Protein AF-A0A0Q5J510-F1 (afdb_monomer_lite)

Sequence (141 aa):
MAKKKTGLALAVAWPLAKKVATQVSVIVANNPELQKRLENLGKRFADVQRARTPEAKIARAMESVREQASIVLASESGTAESVASLQAAGWKQRADQVDRALQILQHQPRKMQKSQLPRIAAMADSLVAEVLTSLIDEVEG

Radius of gyration: 16.16 Å; chains: 1; bounding box: 35×49×44 Å

Secondary structure (DSSP, 8-state):
-------------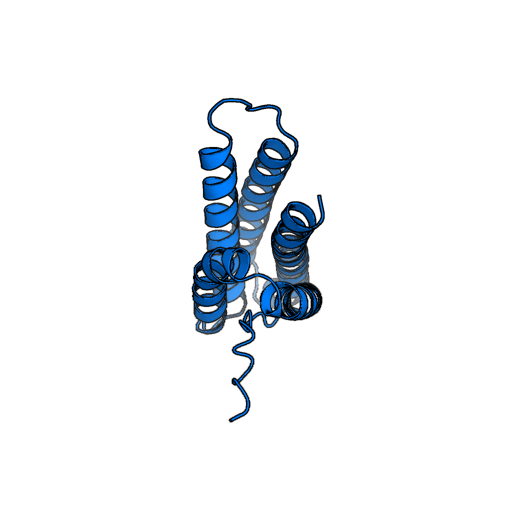SHHHHHHHHHHHHHHTT-HHHHHHHHHHHHHHHHHHT-SSHHHHHHHHHHHHHHHHHHHHHHTTT-TTSHHHHHHHHHHHHHHHHHHHHHHHHTS-HHHHHHHHHHHHHHHHHHHHHHHHHHHHHHH-

pLDDT: mean 82.89, std 14.81, range [34.97, 97.5]

Structure (mmCIF, N/CA/C/O backbone):
data_AF-A0A0Q5J510-F1
#
_entry.id   AF-A0A0Q5J510-F1
#
loop_
_atom_site.group_PDB
_atom_site.id
_atom_site.type_symbol
_atom_site.label_atom_id
_atom_site.label_alt_id
_atom_site.label_comp_id
_atom_site.label_asym_id
_atom_site.label_entity_id
_atom_site.label_seq_id
_atom_site.pdbx_PDB_ins_code
_atom_site.Cartn_x
_atom_site.Cartn_y
_atom_site.Cartn_z
_atom_site.occupancy
_atom_site.B_iso_or_equiv
_atom_site.auth_seq_id
_atom_site.auth_comp_id
_atom_site.auth_asym_id
_atom_site.auth_atom_id
_atom_site.pdbx_PDB_model_num
ATOM 1 N N . MET A 1 1 ? 8.577 -33.786 -19.089 1.00 34.97 1 MET A N 1
ATOM 2 C CA . MET A 1 1 ? 8.638 -33.179 -17.740 1.00 34.97 1 MET A CA 1
ATOM 3 C C . MET A 1 1 ? 8.036 -31.782 -17.813 1.00 34.97 1 MET A C 1
ATOM 5 O O . MET A 1 1 ? 8.615 -30.917 -18.456 1.00 34.97 1 MET A O 1
ATOM 9 N N . ALA A 1 2 ? 6.840 -31.575 -17.260 1.00 35.31 2 ALA A N 1
ATOM 10 C CA . ALA A 1 2 ? 6.182 -30.270 -17.284 1.00 35.31 2 ALA A CA 1
ATOM 11 C C . ALA A 1 2 ? 6.915 -29.310 -16.333 1.00 35.31 2 ALA A C 1
ATOM 13 O O . ALA A 1 2 ? 6.973 -29.557 -15.128 1.00 35.31 2 ALA A O 1
ATOM 14 N N . LYS A 1 3 ? 7.502 -28.232 -16.871 1.00 37.88 3 LYS A N 1
ATOM 15 C CA . LYS A 1 3 ? 8.048 -27.132 -16.065 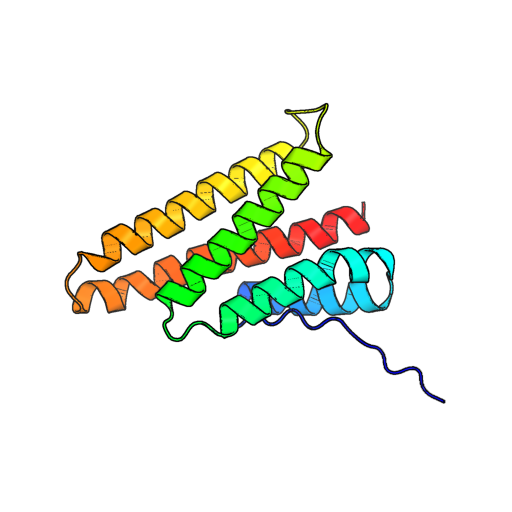1.00 37.88 3 LYS A CA 1
ATOM 16 C C . LYS A 1 3 ? 6.901 -26.577 -15.218 1.00 37.88 3 LYS A C 1
ATOM 18 O O . LYS A 1 3 ? 5.932 -26.056 -15.768 1.00 37.88 3 LYS A O 1
ATOM 23 N N . LYS A 1 4 ? 6.984 -26.722 -13.891 1.00 38.22 4 LYS A N 1
ATOM 24 C CA . LYS A 1 4 ? 6.084 -26.027 -12.964 1.00 38.22 4 LYS A CA 1
ATOM 25 C C . LYS A 1 4 ? 6.175 -24.541 -13.299 1.00 38.22 4 LYS A C 1
ATOM 27 O O . LYS A 1 4 ? 7.241 -23.954 -13.155 1.00 38.22 4 LYS A O 1
ATOM 32 N N . LYS A 1 5 ? 5.077 -23.959 -13.783 1.00 41.12 5 LYS A N 1
ATOM 33 C CA . LYS A 1 5 ? 4.920 -22.509 -13.875 1.00 41.12 5 LYS A CA 1
ATOM 34 C C . LYS A 1 5 ? 4.955 -21.984 -12.444 1.00 41.12 5 LYS A C 1
ATOM 36 O O . LYS A 1 5 ? 3.942 -22.011 -11.749 1.00 41.12 5 LYS A O 1
ATOM 41 N N . THR A 1 6 ? 6.131 -21.594 -11.970 1.00 43.41 6 THR A N 1
ATOM 42 C CA . THR A 1 6 ? 6.315 -20.872 -10.710 1.00 43.41 6 THR A CA 1
ATOM 43 C C . THR A 1 6 ? 5.792 -19.456 -10.928 1.00 43.41 6 THR A C 1
ATOM 45 O O . THR A 1 6 ? 6.550 -18.509 -11.097 1.00 43.41 6 THR A O 1
ATOM 48 N N . GLY A 1 7 ? 4.468 -19.325 -11.021 1.00 50.69 7 GLY A N 1
ATOM 49 C CA . GLY A 1 7 ? 3.812 -18.028 -10.998 1.00 50.69 7 GLY A CA 1
ATOM 50 C C . GLY A 1 7 ? 4.093 -17.400 -9.643 1.00 50.69 7 GLY A C 1
ATOM 51 O O . GLY A 1 7 ? 3.788 -17.993 -8.607 1.00 50.69 7 GLY A O 1
ATOM 52 N N . LEU A 1 8 ? 4.729 -16.234 -9.645 1.00 57.12 8 LEU A N 1
ATOM 53 C CA . LEU A 1 8 ? 4.945 -15.473 -8.429 1.00 57.12 8 LEU A CA 1
ATOM 54 C C . LEU A 1 8 ? 3.575 -15.041 -7.890 1.00 57.12 8 LEU A C 1
ATOM 56 O O . LEU A 1 8 ? 2.906 -14.209 -8.499 1.00 57.12 8 LEU A O 1
ATOM 60 N N . ALA A 1 9 ? 3.131 -15.630 -6.780 1.00 62.00 9 ALA A N 1
ATOM 61 C CA . ALA A 1 9 ? 1.877 -15.254 -6.140 1.00 62.00 9 ALA A CA 1
ATOM 62 C C . ALA A 1 9 ? 2.123 -14.072 -5.194 1.00 62.00 9 ALA A C 1
ATOM 64 O O . ALA A 1 9 ? 2.725 -14.231 -4.131 1.00 62.00 9 ALA A O 1
ATOM 65 N N . LEU A 1 10 ? 1.649 -12.882 -5.568 1.00 66.81 10 LEU A N 1
ATOM 66 C CA . LEU A 1 10 ? 1.630 -11.727 -4.673 1.00 66.81 10 LEU A CA 1
ATOM 67 C C . LEU A 1 10 ? 0.523 -11.935 -3.630 1.00 66.81 10 LEU A C 1
ATOM 69 O O . LEU A 1 10 ? -0.670 -11.879 -3.934 1.00 66.81 10 LEU A O 1
ATOM 73 N N . ALA A 1 11 ? 0.915 -12.220 -2.389 1.00 71.19 11 ALA A N 1
ATOM 74 C CA . ALA A 1 11 ? -0.017 -12.505 -1.304 1.00 71.19 11 ALA A CA 1
ATOM 75 C C . ALA A 1 11 ? -0.661 -11.215 -0.765 1.00 71.19 11 ALA A C 1
ATOM 77 O O . ALA A 1 11 ? -0.229 -10.661 0.246 1.00 71.19 11 ALA A O 1
ATOM 78 N N . VAL A 1 12 ? -1.724 -10.746 -1.421 1.00 73.56 12 VAL A N 1
ATOM 79 C CA . VAL A 1 12 ? -2.507 -9.588 -0.968 1.00 73.56 12 VAL A CA 1
ATOM 80 C C . VAL A 1 12 ? -3.936 -10.006 -0.626 1.00 73.56 12 VAL A C 1
ATOM 82 O O . VAL A 1 12 ? -4.619 -10.656 -1.414 1.00 73.56 12 VAL A O 1
ATOM 85 N N . ALA A 1 13 ? -4.386 -9.658 0.581 1.00 73.50 13 ALA A N 1
ATOM 86 C CA . ALA A 1 13 ? -5.709 -10.033 1.084 1.00 73.50 13 ALA A CA 1
ATOM 87 C C . ALA A 1 13 ? -6.816 -9.016 0.759 1.00 73.50 13 ALA A C 1
ATOM 89 O O . ALA A 1 13 ? -7.988 -9.321 0.981 1.00 73.50 13 ALA A O 1
ATOM 90 N N . TRP A 1 14 ? -6.474 -7.829 0.250 1.00 85.12 14 TRP A N 1
ATOM 91 C CA . TRP A 1 14 ? -7.467 -6.810 -0.083 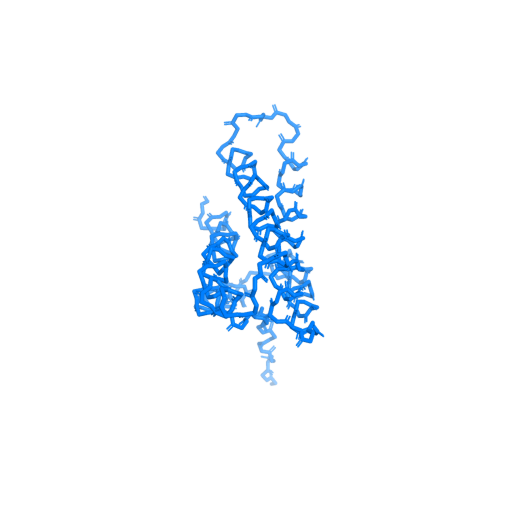1.00 85.12 14 TRP A CA 1
ATOM 92 C C . TRP A 1 14 ? -8.065 -6.995 -1.488 1.00 85.12 14 TRP A C 1
ATOM 94 O O . TRP A 1 14 ? -7.347 -7.426 -2.392 1.00 85.12 14 TRP A O 1
ATOM 104 N N . PRO A 1 15 ? -9.370 -6.716 -1.687 1.00 87.12 15 PRO A N 1
ATOM 105 C CA . PRO A 1 15 ? -10.078 -7.071 -2.915 1.00 87.12 15 PRO A CA 1
ATOM 106 C C . PRO A 1 15 ? -9.506 -6.475 -4.204 1.00 87.12 15 PRO A C 1
ATOM 108 O O . PRO A 1 15 ? -9.369 -7.218 -5.180 1.00 87.12 15 PRO A O 1
ATOM 111 N N . LEU A 1 16 ? -9.203 -5.174 -4.246 1.00 87.25 16 LEU A N 1
ATOM 112 C CA . LEU A 1 16 ? -8.705 -4.527 -5.466 1.00 87.25 16 LEU A CA 1
ATOM 113 C C . LEU A 1 16 ? -7.281 -4.983 -5.759 1.00 87.25 16 LEU A C 1
ATOM 115 O O . LEU A 1 16 ? -7.007 -5.494 -6.845 1.00 87.25 16 LEU A O 1
ATOM 119 N N . ALA A 1 17 ? -6.407 -4.912 -4.762 1.00 84.94 17 ALA A N 1
ATOM 120 C CA . ALA A 1 17 ? -5.026 -5.336 -4.891 1.00 84.94 17 ALA A CA 1
ATOM 121 C C . ALA A 1 17 ? -4.899 -6.821 -5.261 1.00 84.94 17 ALA A C 1
ATOM 123 O O . ALA A 1 17 ? -4.029 -7.180 -6.046 1.00 84.94 17 ALA A O 1
ATOM 124 N N . LYS A 1 18 ? -5.790 -7.694 -4.770 1.00 86.62 18 LYS A N 1
ATOM 125 C CA . LYS A 1 18 ? -5.817 -9.116 -5.148 1.00 86.62 18 LYS A CA 1
ATOM 126 C C . LYS A 1 18 ? -6.166 -9.322 -6.625 1.00 86.62 18 LYS A C 1
ATOM 128 O O . LYS A 1 18 ? -5.597 -10.210 -7.265 1.00 86.62 18 LYS A O 1
ATOM 133 N N . LYS A 1 19 ? -7.101 -8.535 -7.171 1.00 85.88 19 LYS A N 1
ATOM 134 C CA . LYS A 1 19 ? -7.450 -8.600 -8.600 1.00 85.88 19 LYS A CA 1
ATOM 135 C C . LYS A 1 19 ? -6.243 -8.234 -9.458 1.00 85.88 19 LYS A C 1
ATOM 137 O O . LYS A 1 19 ? -5.870 -9.024 -10.322 1.00 85.88 19 LYS A O 1
ATOM 142 N N . VAL A 1 20 ? -5.596 -7.111 -9.145 1.00 84.00 20 VAL A N 1
ATOM 143 C CA . VAL A 1 20 ? -4.401 -6.651 -9.866 1.00 84.00 20 VAL A CA 1
ATOM 144 C C . VAL A 1 20 ? -3.254 -7.646 -9.701 1.00 84.00 20 VAL A C 1
ATOM 146 O O . VAL A 1 20 ? -2.691 -8.093 -10.689 1.00 84.00 20 VAL A O 1
ATOM 149 N N . ALA A 1 21 ? -2.977 -8.112 -8.481 1.00 82.75 21 ALA A N 1
ATOM 150 C CA . ALA A 1 21 ? -1.970 -9.140 -8.210 1.00 82.75 21 ALA A CA 1
ATOM 151 C C . ALA A 1 21 ? -2.148 -10.398 -9.075 1.00 82.75 21 ALA A C 1
ATOM 153 O O . ALA A 1 21 ? -1.169 -10.960 -9.554 1.00 82.75 21 ALA A O 1
ATOM 154 N N . THR A 1 22 ? -3.392 -10.829 -9.303 1.00 83.75 22 THR A N 1
ATOM 155 C CA . THR A 1 22 ? -3.681 -11.988 -10.160 1.00 83.75 22 THR A CA 1
ATOM 156 C C . THR A 1 22 ? -3.346 -11.698 -11.625 1.00 83.75 22 THR A C 1
ATOM 158 O O . THR A 1 22 ? -2.784 -12.561 -12.296 1.00 83.75 22 THR A O 1
ATOM 161 N N . GLN A 1 23 ? -3.646 -10.490 -12.113 1.00 80.81 23 GLN A N 1
ATOM 162 C CA . GLN A 1 23 ? -3.274 -10.048 -13.462 1.00 80.81 23 GLN A CA 1
ATOM 163 C C . GLN A 1 23 ? -1.749 -9.971 -13.612 1.00 80.81 23 GLN A C 1
ATOM 165 O O . GLN A 1 23 ? -1.200 -10.578 -14.532 1.00 80.81 23 GLN A O 1
ATOM 170 N N . VAL A 1 24 ? -1.061 -9.346 -12.648 1.00 77.62 24 VAL A N 1
ATOM 171 C CA . VAL A 1 24 ? 0.408 -9.293 -12.578 1.00 77.62 24 VAL A CA 1
ATOM 172 C C . VAL A 1 24 ? 0.997 -10.703 -12.660 1.00 77.62 24 VAL A C 1
ATOM 174 O O . VAL A 1 24 ? 1.850 -10.966 -13.501 1.00 77.62 24 VAL A O 1
ATOM 177 N N . SER A 1 25 ? 0.521 -11.651 -11.844 1.00 75.12 25 SER A N 1
ATOM 178 C CA . SER A 1 25 ? 1.038 -13.028 -11.836 1.00 75.12 25 SER A CA 1
ATOM 179 C C . SER A 1 25 ? 0.935 -13.735 -13.195 1.00 75.12 25 SER A C 1
ATOM 181 O O . SER A 1 25 ? 1.795 -14.561 -13.510 1.00 75.12 25 SER A O 1
ATOM 183 N N . VAL A 1 26 ? -0.090 -13.435 -14.004 1.00 77.69 26 VAL A N 1
ATOM 184 C CA . VAL A 1 26 ? -0.245 -13.997 -15.358 1.00 77.69 26 VAL A CA 1
ATOM 185 C C . VAL A 1 26 ? 0.803 -13.426 -16.312 1.00 77.69 26 VAL A C 1
ATOM 187 O O . VAL A 1 26 ? 1.411 -14.186 -17.066 1.00 77.69 26 VAL A O 1
ATOM 190 N N . ILE A 1 27 ? 1.050 -12.119 -16.248 1.00 72.75 27 ILE A N 1
ATOM 191 C CA . ILE A 1 27 ? 2.019 -11.418 -17.104 1.00 72.75 27 ILE A CA 1
ATOM 192 C C . ILE A 1 27 ? 3.449 -11.855 -16.756 1.00 72.75 27 ILE A C 1
ATOM 194 O O . ILE A 1 27 ? 4.234 -12.227 -17.629 1.00 72.75 27 ILE A O 1
ATOM 198 N N . VAL A 1 28 ? 3.756 -11.936 -15.460 1.00 73.00 28 VAL A N 1
ATOM 199 C CA . VAL A 1 28 ? 5.064 -12.356 -14.929 1.00 73.00 28 VAL A CA 1
ATOM 200 C C . VAL A 1 28 ? 5.446 -13.770 -15.338 1.00 73.00 28 VAL A C 1
ATOM 202 O O . VAL A 1 28 ? 6.624 -14.049 -15.545 1.00 73.00 28 VAL A O 1
ATOM 205 N N . ALA A 1 29 ? 4.474 -14.672 -15.498 1.00 72.38 29 ALA A N 1
ATOM 206 C CA . ALA A 1 29 ? 4.747 -16.038 -15.940 1.00 72.38 29 ALA A CA 1
ATOM 207 C C . ALA A 1 29 ? 5.432 -16.098 -17.320 1.00 72.38 29 ALA A C 1
ATOM 209 O O . ALA A 1 29 ? 6.043 -17.118 -17.645 1.00 72.38 29 ALA A O 1
ATOM 210 N N . ASN A 1 30 ? 5.348 -15.018 -18.101 1.00 74.19 30 ASN A N 1
ATOM 211 C CA . ASN A 1 30 ? 5.935 -14.903 -19.431 1.00 74.19 30 ASN A CA 1
ATOM 212 C C . ASN A 1 30 ? 7.133 -13.935 -19.484 1.00 74.19 30 ASN A C 1
ATOM 214 O O . ASN A 1 30 ? 7.730 -13.798 -20.549 1.00 74.19 30 ASN A O 1
ATOM 218 N N . ASN A 1 31 ? 7.514 -13.293 -18.370 1.00 73.69 31 ASN A N 1
ATOM 219 C CA . ASN A 1 31 ? 8.605 -12.317 -18.332 1.00 73.69 31 ASN A CA 1
ATOM 220 C C . ASN A 1 31 ? 9.532 -12.532 -17.106 1.00 73.69 31 ASN A C 1
ATOM 222 O O . ASN A 1 31 ? 9.192 -12.153 -15.980 1.00 73.69 31 ASN A O 1
ATOM 226 N N . PRO A 1 32 ? 10.726 -13.127 -17.302 1.00 74.06 32 PRO A N 1
ATOM 227 C CA . PRO A 1 32 ? 11.643 -13.464 -16.212 1.00 74.06 32 PRO A CA 1
ATOM 228 C C . PRO A 1 32 ? 12.316 -12.243 -15.565 1.00 74.06 32 PRO A C 1
ATOM 230 O O . PRO A 1 32 ? 12.769 -12.331 -14.422 1.00 74.06 32 PRO A O 1
ATOM 233 N N . GLU A 1 33 ? 12.392 -11.103 -16.256 1.00 72.19 33 GLU A N 1
ATOM 234 C CA . GLU A 1 33 ? 12.936 -9.873 -15.674 1.00 72.19 33 GLU A CA 1
ATOM 235 C C . GLU A 1 33 ? 11.960 -9.278 -14.656 1.00 72.19 33 GLU A C 1
ATOM 237 O O . GLU A 1 33 ? 12.347 -8.948 -13.530 1.00 72.19 33 GLU A O 1
ATOM 242 N N . LEU A 1 34 ? 10.669 -9.263 -14.993 1.00 71.62 34 LEU A N 1
ATOM 243 C CA . LEU A 1 34 ? 9.622 -8.877 -14.049 1.00 71.62 34 LEU A CA 1
ATOM 244 C C . LEU A 1 34 ? 9.535 -9.796 -12.849 1.00 71.62 34 LEU A C 1
ATOM 246 O O . LEU A 1 34 ? 9.282 -9.333 -11.738 1.00 71.62 34 LEU A O 1
ATOM 250 N N . GLN A 1 35 ? 9.755 -11.092 -13.059 1.00 75.06 35 GLN A N 1
ATOM 251 C CA . GLN A 1 35 ? 9.745 -12.060 -11.974 1.00 75.06 35 GLN A CA 1
ATOM 252 C C . GLN A 1 35 ? 10.739 -11.666 -10.877 1.00 75.06 35 GLN A C 1
ATOM 254 O O . GLN A 1 35 ? 10.361 -11.622 -9.707 1.00 75.06 35 G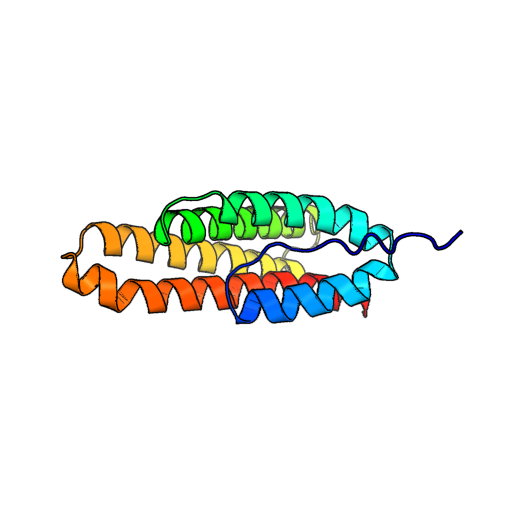LN A O 1
ATOM 259 N N . LYS A 1 36 ? 11.967 -11.279 -11.247 1.00 75.25 36 LYS A N 1
ATOM 260 C CA . LYS A 1 36 ? 12.982 -10.810 -10.290 1.00 75.25 36 LYS A CA 1
ATOM 261 C C . LYS A 1 36 ? 12.578 -9.515 -9.587 1.00 75.25 36 LYS A C 1
ATOM 263 O O . LYS A 1 36 ? 12.773 -9.397 -8.379 1.00 75.25 36 LYS A O 1
ATOM 268 N N . ARG A 1 37 ? 12.011 -8.548 -10.316 1.00 71.94 37 ARG A N 1
ATOM 269 C CA . ARG A 1 37 ? 11.566 -7.270 -9.727 1.00 71.94 37 ARG A CA 1
ATOM 270 C C . ARG A 1 37 ? 10.442 -7.486 -8.711 1.00 71.94 37 ARG A C 1
ATOM 272 O O . ARG A 1 37 ? 10.469 -6.927 -7.615 1.00 71.94 37 ARG A O 1
ATOM 279 N N . LEU A 1 38 ? 9.491 -8.353 -9.039 1.00 77.25 38 LEU A N 1
ATOM 280 C CA . LEU A 1 38 ? 8.322 -8.608 -8.205 1.00 77.25 38 LEU A CA 1
ATOM 281 C C . LEU A 1 38 ? 8.585 -9.578 -7.057 1.00 77.25 38 LEU A C 1
ATOM 283 O O . LEU A 1 38 ? 7.836 -9.549 -6.085 1.00 77.25 38 LEU A O 1
ATOM 287 N N . GLU A 1 39 ? 9.641 -10.394 -7.098 1.00 80.38 39 GLU A N 1
ATOM 288 C CA . GLU A 1 39 ? 10.006 -11.279 -5.983 1.00 80.38 39 GLU A CA 1
ATOM 289 C C . GLU A 1 39 ? 10.169 -10.521 -4.662 1.00 80.38 39 GLU A C 1
ATOM 291 O O . GLU A 1 39 ? 9.672 -10.966 -3.623 1.00 80.38 39 GLU A O 1
ATOM 296 N N . ASN A 1 40 ? 10.827 -9.361 -4.697 1.00 79.94 40 ASN A N 1
ATOM 297 C CA . ASN A 1 40 ? 11.006 -8.528 -3.509 1.00 79.94 40 ASN A CA 1
ATOM 298 C C . ASN A 1 40 ? 9.671 -7.950 -3.034 1.00 79.94 40 ASN A C 1
ATOM 300 O O . ASN A 1 40 ? 9.356 -8.019 -1.845 1.00 79.94 40 ASN A O 1
ATOM 304 N N . LEU A 1 41 ? 8.846 -7.468 -3.965 1.00 81.62 41 LEU A N 1
ATOM 305 C CA . LEU A 1 41 ? 7.514 -6.956 -3.658 1.00 81.62 41 LEU A CA 1
ATOM 306 C C . LEU A 1 41 ? 6.610 -8.047 -3.052 1.00 81.62 41 LEU A C 1
ATOM 308 O O . LEU A 1 41 ? 5.915 -7.817 -2.063 1.00 81.62 41 LEU A O 1
ATOM 312 N N . GLY A 1 42 ? 6.663 -9.265 -3.591 1.00 81.88 42 GLY A N 1
ATOM 313 C CA . GLY A 1 42 ? 5.904 -10.414 -3.108 1.00 81.88 42 GLY A CA 1
ATOM 314 C C . GLY A 1 42 ? 6.300 -10.849 -1.705 1.00 81.88 42 GLY A C 1
ATOM 315 O O . GLY A 1 42 ? 5.420 -11.134 -0.892 1.00 81.88 42 GLY A O 1
ATOM 316 N N . LYS A 1 43 ? 7.599 -10.834 -1.382 1.00 83.88 43 LYS A N 1
ATOM 317 C CA . LYS A 1 43 ? 8.083 -11.085 -0.014 1.00 83.88 43 LYS A CA 1
ATOM 318 C C . LYS A 1 43 ? 7.530 -10.046 0.965 1.00 83.88 43 LYS A C 1
ATOM 320 O O . LYS A 1 43 ? 6.976 -10.426 1.994 1.00 83.88 43 LYS A O 1
ATOM 325 N N . ARG A 1 44 ? 7.575 -8.760 0.602 1.00 84.62 44 ARG A N 1
ATOM 326 C CA . ARG A 1 44 ? 7.040 -7.670 1.435 1.00 84.62 44 ARG A CA 1
ATOM 327 C C . ARG A 1 44 ? 5.536 -7.811 1.674 1.00 84.62 44 ARG A C 1
ATOM 329 O O . ARG A 1 44 ? 5.085 -7.762 2.816 1.00 84.62 44 ARG A O 1
ATOM 336 N N . PHE A 1 45 ? 4.745 -8.086 0.635 1.00 84.06 45 PHE A N 1
ATOM 337 C CA . PHE A 1 45 ? 3.302 -8.303 0.809 1.00 84.06 45 PHE A CA 1
ATOM 338 C C . PHE A 1 45 ? 2.970 -9.595 1.569 1.00 84.06 45 PHE A C 1
ATOM 340 O O . PHE A 1 45 ? 1.991 -9.630 2.318 1.00 84.06 45 PHE A O 1
ATOM 347 N N . ALA A 1 46 ? 3.802 -10.633 1.479 1.00 84.81 46 ALA A N 1
ATOM 348 C CA . ALA A 1 46 ? 3.675 -11.789 2.361 1.00 84.81 46 ALA A CA 1
ATOM 349 C C . ALA A 1 46 ? 3.911 -11.404 3.836 1.00 84.81 46 ALA A C 1
ATOM 351 O O . ALA A 1 46 ? 3.166 -11.850 4.714 1.00 84.81 46 ALA A O 1
ATOM 352 N N . ASP A 1 47 ? 4.872 -10.522 4.120 1.00 84.44 47 ASP A N 1
ATOM 353 C CA . ASP A 1 47 ? 5.129 -10.002 5.470 1.00 84.44 47 ASP A CA 1
ATOM 354 C C . ASP A 1 47 ? 4.008 -9.098 6.000 1.00 84.44 47 ASP A C 1
ATOM 356 O O . ASP A 1 47 ? 3.708 -9.112 7.205 1.00 84.44 47 ASP A O 1
ATOM 360 N N . VAL A 1 48 ? 3.310 -8.385 5.112 1.00 87.50 48 VAL A N 1
ATOM 361 C CA . VAL A 1 48 ? 2.056 -7.694 5.447 1.00 87.50 48 VAL A CA 1
ATOM 362 C C . VAL A 1 48 ? 1.043 -8.692 6.002 1.00 87.50 48 VAL A C 1
ATOM 364 O O . VAL A 1 48 ? 0.462 -8.450 7.060 1.00 87.50 48 VAL A O 1
ATOM 367 N N . GLN A 1 49 ? 0.865 -9.853 5.363 1.00 84.94 49 GLN A N 1
ATOM 368 C CA . GLN A 1 49 ? -0.107 -10.853 5.825 1.00 84.94 49 GLN A CA 1
ATOM 369 C C . GLN A 1 49 ? 0.230 -11.462 7.189 1.00 84.94 49 GLN A C 1
ATOM 371 O O . GLN A 1 49 ? -0.679 -11.933 7.875 1.00 84.94 49 GLN A O 1
ATOM 376 N N . ARG A 1 50 ? 1.497 -11.402 7.619 1.00 87.19 50 ARG A N 1
ATOM 377 C CA . ARG A 1 50 ? 1.938 -11.873 8.943 1.00 87.19 50 ARG A CA 1
ATOM 378 C C . ARG A 1 50 ? 1.505 -10.957 10.093 1.00 87.19 50 ARG A C 1
ATOM 380 O O . ARG A 1 50 ? 1.613 -11.358 11.252 1.00 87.19 50 ARG A O 1
ATOM 387 N N . ALA A 1 51 ? 1.042 -9.735 9.822 1.00 89.69 51 ALA A N 1
ATOM 388 C CA . ALA A 1 51 ? 0.534 -8.856 10.872 1.00 89.69 51 ALA A CA 1
ATOM 389 C C . ALA A 1 51 ? -0.798 -9.371 11.447 1.00 89.69 51 ALA A C 1
ATOM 391 O O . ALA A 1 51 ? -1.686 -9.819 10.720 1.00 89.69 51 ALA A O 1
ATOM 392 N N . ARG A 1 52 ? -0.936 -9.289 12.777 1.00 89.19 52 ARG A N 1
ATOM 393 C CA . ARG A 1 52 ? -2.080 -9.852 13.518 1.00 89.19 52 ARG A CA 1
ATOM 394 C C . ARG A 1 52 ? -3.321 -8.963 13.512 1.00 89.19 52 ARG A C 1
ATOM 396 O O . ARG A 1 52 ? -4.421 -9.484 13.661 1.00 89.19 52 ARG A O 1
ATOM 403 N N . THR A 1 53 ? -3.158 -7.652 13.350 1.00 91.12 53 THR A N 1
ATOM 404 C CA . THR A 1 53 ? -4.273 -6.695 13.353 1.00 91.12 53 THR A CA 1
ATOM 405 C C . THR A 1 53 ? -4.439 -6.045 11.981 1.00 91.12 53 THR A C 1
ATOM 407 O O . THR A 1 53 ? -3.445 -5.879 11.267 1.00 91.12 53 THR A O 1
ATOM 410 N N . PRO A 1 54 ? -5.668 -5.669 11.583 1.00 90.81 54 PRO A N 1
ATOM 411 C CA . PRO A 1 54 ? -5.893 -4.954 10.329 1.00 90.81 54 PRO A CA 1
ATOM 412 C C . PRO A 1 54 ? -5.085 -3.655 10.228 1.00 90.81 54 PRO A C 1
ATOM 414 O O . PRO A 1 54 ? -4.529 -3.368 9.175 1.00 90.81 54 PRO A O 1
ATOM 417 N N . GLU A 1 55 ? -4.952 -2.906 11.321 1.00 93.19 55 GLU A N 1
ATOM 418 C CA . GLU A 1 55 ? -4.173 -1.668 11.390 1.00 93.19 55 GLU A CA 1
ATOM 419 C C . GLU A 1 55 ? -2.692 -1.931 11.107 1.00 93.19 55 GLU A C 1
ATOM 421 O O . GLU A 1 55 ? -2.078 -1.231 10.306 1.00 93.19 55 GLU A O 1
ATOM 426 N N . ALA A 1 56 ? -2.125 -2.984 11.707 1.00 93.06 56 ALA A N 1
ATOM 427 C CA . ALA A 1 56 ? -0.737 -3.364 11.469 1.00 93.06 56 ALA A CA 1
ATOM 428 C C . ALA A 1 56 ? -0.520 -3.880 10.038 1.00 93.06 56 ALA A C 1
ATOM 430 O O . ALA A 1 56 ? 0.540 -3.643 9.460 1.00 93.06 56 ALA A O 1
ATOM 431 N N . LYS A 1 57 ? -1.516 -4.553 9.443 1.00 93.19 57 LYS A N 1
ATOM 432 C CA . LYS A 1 57 ? -1.477 -4.919 8.019 1.00 93.19 57 LYS A CA 1
ATOM 433 C C . LYS A 1 57 ? -1.427 -3.669 7.145 1.00 93.19 57 LYS A C 1
ATOM 435 O O . LYS A 1 57 ? -0.579 -3.592 6.263 1.00 93.19 57 LYS A O 1
ATOM 440 N N . ILE A 1 58 ? -2.298 -2.692 7.400 1.00 94.44 58 ILE A N 1
ATOM 441 C CA . ILE A 1 58 ? -2.329 -1.435 6.641 1.00 94.44 58 ILE A CA 1
ATOM 442 C C . ILE A 1 58 ? -0.982 -0.711 6.762 1.00 94.44 58 ILE A C 1
ATOM 444 O O . ILE A 1 58 ? -0.385 -0.405 5.736 1.00 94.44 58 ILE A O 1
ATOM 448 N N . ALA A 1 59 ? -0.459 -0.522 7.977 1.00 94.44 59 ALA A N 1
ATOM 449 C CA . ALA A 1 59 ? 0.812 0.174 8.195 1.00 94.44 59 ALA A CA 1
ATOM 450 C C . ALA A 1 59 ? 1.984 -0.481 7.436 1.00 94.44 59 ALA A C 1
ATOM 452 O O . ALA A 1 59 ? 2.720 0.192 6.717 1.00 94.44 59 ALA A O 1
ATOM 453 N N . ARG A 1 60 ? 2.116 -1.815 7.505 1.00 94.00 60 ARG A N 1
ATOM 454 C CA . ARG A 1 60 ? 3.154 -2.552 6.754 1.00 94.00 60 ARG A CA 1
ATOM 455 C C . ARG A 1 60 ? 2.972 -2.462 5.238 1.00 94.00 60 ARG A C 1
ATOM 457 O O . ARG A 1 60 ? 3.949 -2.441 4.490 1.00 94.00 60 ARG A O 1
ATOM 464 N N . ALA A 1 61 ? 1.727 -2.431 4.765 1.00 92.62 61 ALA A N 1
ATOM 465 C CA . ALA A 1 61 ? 1.455 -2.244 3.344 1.00 92.62 61 ALA A CA 1
ATOM 466 C C . ALA A 1 61 ? 1.886 -0.845 2.889 1.00 92.62 61 ALA A C 1
ATOM 468 O O . ALA A 1 61 ? 2.503 -0.716 1.835 1.00 92.62 61 ALA A O 1
ATOM 469 N N . MET A 1 62 ? 1.628 0.188 3.694 1.00 96.25 62 MET A N 1
ATOM 470 C CA . MET A 1 62 ? 2.055 1.559 3.399 1.00 96.25 62 MET A CA 1
ATOM 471 C C . MET A 1 62 ? 3.578 1.709 3.428 1.00 96.25 62 MET A C 1
ATOM 473 O O . MET A 1 62 ? 4.135 2.404 2.584 1.00 96.25 62 MET A O 1
ATOM 477 N N . GLU A 1 63 ? 4.274 1.010 4.325 1.00 94.62 63 GLU A N 1
ATOM 478 C CA . GLU A 1 63 ? 5.738 0.901 4.293 1.00 94.62 63 GLU A CA 1
ATOM 479 C C . GLU A 1 63 ? 6.235 0.295 2.971 1.00 94.62 63 GLU A C 1
ATOM 481 O O . GLU A 1 63 ? 7.085 0.885 2.306 1.00 94.62 63 GLU A O 1
ATOM 486 N N . SER A 1 64 ? 5.620 -0.805 2.524 1.00 92.50 64 SER A N 1
ATOM 487 C CA . SER A 1 64 ? 5.954 -1.443 1.240 1.00 92.50 64 SER A CA 1
ATOM 488 C C . SER A 1 64 ? 5.723 -0.507 0.045 1.00 92.50 64 SER A C 1
ATOM 490 O O . SER A 1 64 ? 6.538 -0.469 -0.877 1.00 92.50 64 SER A O 1
ATOM 492 N N . VAL A 1 65 ? 4.638 0.279 0.072 1.00 93.81 65 VAL A N 1
ATOM 493 C CA . VAL A 1 65 ? 4.332 1.298 -0.947 1.00 93.81 65 VAL A CA 1
ATOM 494 C C . VAL A 1 65 ? 5.383 2.409 -0.959 1.00 93.81 65 VAL A C 1
ATOM 496 O O . VAL A 1 65 ? 5.864 2.779 -2.028 1.00 93.81 65 VAL A O 1
ATOM 499 N N . ARG A 1 66 ? 5.781 2.934 0.207 1.00 94.88 66 ARG A N 1
ATOM 500 C CA . ARG A 1 66 ? 6.822 3.976 0.292 1.00 94.88 66 ARG A CA 1
ATOM 501 C C . ARG A 1 66 ? 8.171 3.495 -0.204 1.00 94.88 66 ARG A C 1
ATOM 503 O O . ARG A 1 66 ? 8.898 4.261 -0.835 1.00 94.88 66 ARG A O 1
ATOM 510 N N . GLU A 1 67 ? 8.523 2.257 0.110 1.00 91.94 67 GLU A N 1
ATOM 511 C CA . GLU A 1 67 ? 9.772 1.671 -0.351 1.00 91.94 67 GLU A CA 1
ATOM 512 C C . GLU A 1 67 ? 9.762 1.518 -1.875 1.00 91.94 67 GLU A C 1
ATOM 514 O O . GLU A 1 67 ? 10.728 1.907 -2.526 1.00 91.94 67 GLU A O 1
ATOM 519 N N . GLN A 1 68 ? 8.647 1.064 -2.460 1.00 90.56 68 GLN A N 1
ATOM 520 C CA . GLN A 1 68 ? 8.498 1.009 -3.916 1.00 90.56 68 GLN A CA 1
ATOM 521 C C . GLN A 1 68 ? 8.578 2.398 -4.559 1.00 90.56 68 GLN A C 1
ATOM 523 O O . GLN A 1 68 ? 9.310 2.581 -5.527 1.00 90.56 68 GLN A O 1
ATOM 528 N N . ALA A 1 69 ? 7.899 3.394 -3.989 1.00 91.19 69 ALA A N 1
ATOM 529 C CA . ALA A 1 69 ? 8.008 4.777 -4.443 1.00 91.19 69 ALA A CA 1
ATOM 530 C C . ALA A 1 69 ? 9.456 5.290 -4.382 1.00 91.19 69 ALA A C 1
ATOM 532 O O . ALA A 1 69 ? 9.913 5.976 -5.288 1.00 91.19 69 ALA A O 1
ATOM 533 N N . SER A 1 70 ? 10.200 4.938 -3.331 1.00 91.06 70 SER A N 1
ATOM 534 C CA . SER A 1 70 ? 11.598 5.354 -3.174 1.00 91.06 70 SER A CA 1
ATOM 535 C C . SER A 1 70 ? 12.515 4.688 -4.201 1.00 91.06 70 SER A C 1
ATOM 537 O O . SER A 1 70 ? 13.434 5.336 -4.688 1.00 91.06 70 SER A O 1
ATOM 539 N N . ILE A 1 71 ? 12.249 3.426 -4.559 1.00 87.88 71 ILE A N 1
ATOM 540 C CA . ILE A 1 71 ? 12.957 2.722 -5.638 1.00 87.88 71 ILE A CA 1
ATOM 541 C C . ILE A 1 71 ? 12.740 3.440 -6.973 1.00 87.88 71 ILE A C 1
ATOM 543 O O . ILE A 1 71 ? 13.722 3.731 -7.647 1.00 87.88 71 ILE A O 1
ATOM 547 N N . VAL A 1 72 ? 11.490 3.776 -7.314 1.00 87.50 72 VAL A N 1
ATOM 548 C CA . VAL A 1 72 ? 11.163 4.492 -8.562 1.00 87.50 72 VAL A CA 1
ATOM 549 C C . VAL A 1 72 ? 11.816 5.875 -8.594 1.00 87.50 72 VAL A C 1
ATOM 551 O O . VAL A 1 72 ? 12.484 6.232 -9.556 1.00 87.50 72 VAL A O 1
ATOM 554 N N . LEU A 1 73 ? 11.710 6.646 -7.509 1.00 87.19 73 LEU A N 1
ATOM 555 C CA . LEU A 1 73 ? 12.349 7.963 -7.425 1.00 87.19 73 LEU A CA 1
ATOM 556 C C . LEU A 1 73 ? 13.881 7.884 -7.542 1.00 87.19 73 LEU A C 1
ATOM 558 O O . LEU A 1 73 ? 14.499 8.789 -8.094 1.00 87.19 73 LEU A O 1
ATOM 562 N N . ALA A 1 74 ? 14.499 6.816 -7.031 1.00 85.19 74 ALA A N 1
ATOM 563 C CA . ALA A 1 74 ? 15.940 6.608 -7.135 1.00 85.19 74 ALA A CA 1
ATOM 564 C C . ALA A 1 74 ? 16.374 6.154 -8.538 1.00 85.19 74 ALA A C 1
ATOM 566 O O . ALA A 1 74 ? 17.460 6.531 -8.981 1.00 85.19 74 ALA A O 1
ATOM 567 N N . SER A 1 75 ? 15.559 5.376 -9.258 1.00 79.81 75 SER A N 1
ATOM 568 C CA . SER A 1 75 ? 15.864 5.001 -10.647 1.00 79.81 75 SER A CA 1
ATOM 569 C C . SER A 1 75 ? 15.758 6.181 -11.614 1.00 79.81 75 SER A C 1
ATOM 571 O O . SER A 1 75 ? 16.472 6.211 -12.609 1.00 79.81 75 SER A O 1
ATOM 573 N N . GLU A 1 76 ? 14.947 7.184 -11.282 1.00 74.75 76 GLU A N 1
ATOM 574 C CA . GLU A 1 76 ? 14.701 8.388 -12.087 1.00 74.75 76 GLU A CA 1
ATOM 575 C C . GLU A 1 76 ? 15.691 9.540 -11.807 1.00 74.75 76 GLU A C 1
ATOM 577 O O . GLU A 1 76 ? 15.413 10.698 -12.128 1.00 74.75 76 GLU A O 1
ATOM 582 N N . SER A 1 77 ? 16.843 9.239 -11.190 1.00 54.50 77 SER A N 1
ATOM 583 C CA . SER A 1 77 ? 17.909 10.185 -10.810 1.00 54.50 77 SER A CA 1
ATOM 584 C C . SER A 1 77 ? 18.471 10.962 -12.018 1.00 54.50 77 SER A C 1
ATOM 586 O O . SER A 1 77 ? 19.547 10.660 -12.528 1.00 54.50 77 SER A O 1
ATOM 588 N N . GLY A 1 78 ? 17.730 11.964 -12.493 1.00 56.28 78 GLY A N 1
ATOM 589 C CA . GLY A 1 78 ? 18.036 12.777 -13.674 1.00 56.28 78 GLY A CA 1
ATOM 590 C C . GLY A 1 78 ? 16.829 13.545 -14.232 1.00 56.28 78 GLY A C 1
ATOM 591 O O . GLY A 1 78 ? 17.012 14.590 -14.851 1.00 56.28 78 GLY A O 1
ATOM 592 N N . THR A 1 79 ? 15.602 13.088 -13.961 1.00 59.81 79 THR A N 1
ATOM 593 C CA . THR A 1 79 ? 14.350 13.644 -14.509 1.00 59.81 79 THR A CA 1
ATOM 594 C C . THR A 1 79 ? 13.266 13.699 -13.437 1.00 59.81 79 THR A C 1
ATOM 596 O O . THR A 1 79 ? 12.317 12.921 -13.439 1.00 59.81 79 THR A O 1
ATOM 599 N N . ALA A 1 80 ? 13.378 14.667 -12.522 1.00 59.06 80 ALA A N 1
ATOM 600 C CA . ALA A 1 80 ? 12.398 14.891 -11.450 1.00 59.06 80 ALA A CA 1
ATOM 601 C C . ALA A 1 80 ? 10.961 15.177 -11.953 1.00 59.06 80 ALA A C 1
ATOM 603 O O . ALA A 1 80 ? 10.017 15.156 -11.167 1.00 59.06 80 ALA A O 1
ATOM 604 N N . GLU A 1 81 ? 10.794 15.423 -13.254 1.00 69.81 81 GLU A N 1
ATOM 605 C CA . GLU A 1 81 ? 9.516 15.694 -13.920 1.00 69.81 81 GLU A CA 1
ATOM 606 C C . GLU A 1 81 ? 8.960 14.489 -14.699 1.00 69.81 81 GLU A C 1
ATOM 608 O O . GLU A 1 81 ? 7.948 14.620 -15.389 1.00 69.81 81 GLU A O 1
ATOM 613 N N . SER A 1 82 ? 9.588 13.309 -14.618 1.00 82.19 82 SER A N 1
ATOM 614 C CA . SER A 1 82 ? 9.043 12.124 -15.283 1.00 82.19 82 SER A CA 1
ATOM 615 C C . SER A 1 82 ? 7.702 11.711 -14.670 1.00 82.19 82 SER A C 1
ATOM 617 O O . SER A 1 82 ? 7.454 11.875 -13.471 1.00 82.19 82 SER A O 1
ATOM 619 N N . VAL A 1 83 ? 6.817 11.146 -15.498 1.00 84.12 83 VAL A N 1
ATOM 620 C CA . VAL A 1 83 ? 5.491 10.678 -15.056 1.00 84.12 83 VAL A CA 1
ATOM 621 C C . VAL A 1 83 ? 5.626 9.665 -13.914 1.00 84.12 83 VAL A C 1
ATOM 623 O O . VAL A 1 83 ? 4.900 9.767 -12.925 1.00 84.12 83 VAL A O 1
ATOM 626 N N . ALA A 1 84 ? 6.605 8.760 -14.002 1.00 84.50 84 ALA A N 1
ATOM 627 C CA . ALA A 1 84 ? 6.906 7.780 -12.963 1.00 84.50 84 ALA A CA 1
ATOM 628 C C . ALA A 1 84 ? 7.353 8.446 -11.647 1.00 84.50 84 ALA A C 1
ATOM 630 O O . ALA A 1 84 ? 6.864 8.080 -10.576 1.00 84.50 84 ALA A O 1
ATOM 631 N N . SER A 1 85 ? 8.204 9.479 -11.709 1.00 85.56 85 SER A N 1
ATOM 632 C CA . SER A 1 85 ? 8.618 10.251 -10.526 1.00 85.56 85 SER A CA 1
ATOM 633 C C . SER A 1 85 ? 7.443 10.958 -9.852 1.00 85.56 85 SER A C 1
ATOM 635 O O . SER A 1 85 ? 7.294 10.899 -8.627 1.00 85.56 85 SER A O 1
ATOM 637 N N . LEU A 1 86 ? 6.573 11.598 -10.639 1.00 88.62 86 LEU A N 1
ATOM 638 C CA . LEU A 1 86 ? 5.382 12.282 -10.128 1.00 88.62 86 LEU A CA 1
ATOM 639 C C . LEU A 1 86 ? 4.395 11.297 -9.488 1.00 88.62 86 LEU A C 1
ATOM 641 O O . LEU A 1 86 ? 3.878 11.556 -8.396 1.00 88.62 86 LEU A O 1
ATOM 645 N N . GLN A 1 87 ? 4.170 10.145 -10.124 1.00 90.56 87 GLN A N 1
ATOM 646 C CA . GLN A 1 87 ? 3.342 9.073 -9.569 1.00 90.56 87 GLN A CA 1
ATOM 647 C C . GLN A 1 87 ? 3.922 8.539 -8.255 1.00 90.56 87 GLN A C 1
ATOM 649 O O . GLN A 1 87 ? 3.208 8.478 -7.250 1.00 90.56 87 GLN A O 1
ATOM 654 N N . ALA A 1 88 ? 5.223 8.242 -8.217 1.00 91.62 88 ALA A N 1
ATOM 655 C CA . ALA A 1 88 ? 5.900 7.743 -7.026 1.00 91.62 88 ALA A CA 1
ATOM 656 C C . ALA A 1 88 ? 5.856 8.742 -5.857 1.00 91.62 88 ALA A C 1
ATOM 658 O O . ALA A 1 88 ? 5.556 8.361 -4.718 1.00 91.62 88 ALA A O 1
ATOM 659 N N . ALA A 1 89 ? 6.065 10.035 -6.120 1.00 92.44 89 ALA A N 1
ATOM 660 C CA . ALA A 1 89 ? 5.881 11.085 -5.117 1.00 92.44 89 ALA A CA 1
ATOM 661 C C . ALA A 1 89 ? 4.436 11.106 -4.578 1.00 92.44 89 ALA A C 1
ATOM 663 O O . ALA A 1 89 ? 4.219 11.167 -3.360 1.00 92.44 89 ALA A O 1
ATOM 664 N N . GLY A 1 90 ? 3.447 10.965 -5.466 1.00 94.50 90 GLY A N 1
ATOM 665 C CA . GLY A 1 90 ? 2.031 10.862 -5.112 1.00 94.50 90 GLY A CA 1
ATOM 666 C C . GLY A 1 90 ? 1.692 9.627 -4.268 1.00 94.50 90 GLY A C 1
ATOM 667 O O . GLY A 1 90 ? 0.869 9.717 -3.348 1.00 94.50 90 GLY A O 1
ATOM 668 N N . TRP A 1 91 ? 2.327 8.479 -4.519 1.00 96.06 91 TRP A N 1
ATOM 669 C CA . TRP A 1 91 ? 2.163 7.280 -3.689 1.00 96.06 91 TRP A CA 1
ATOM 670 C C . TRP A 1 91 ? 2.690 7.495 -2.279 1.00 96.06 91 TRP A C 1
ATOM 672 O O . TRP A 1 91 ? 1.990 7.189 -1.312 1.00 96.06 91 TRP A O 1
ATOM 682 N N . LYS A 1 92 ? 3.888 8.074 -2.149 1.00 95.31 92 LYS A N 1
ATOM 683 C CA . LYS A 1 92 ? 4.498 8.365 -0.846 1.00 95.31 92 LYS A CA 1
ATOM 684 C C . LYS A 1 92 ? 3.609 9.292 -0.015 1.00 95.31 92 LYS A C 1
ATOM 686 O O . LYS A 1 92 ? 3.295 8.977 1.132 1.00 95.31 92 LYS A O 1
ATOM 691 N N . GLN A 1 93 ? 3.120 10.379 -0.615 1.00 96.75 93 GLN A N 1
ATOM 692 C CA . GLN A 1 93 ? 2.226 11.317 0.064 1.00 96.75 93 GLN A CA 1
ATOM 693 C C . GLN A 1 93 ? 0.927 10.644 0.532 1.00 96.75 93 GLN A C 1
ATOM 695 O O . GLN A 1 93 ? 0.464 10.906 1.646 1.00 96.75 93 GLN A O 1
ATOM 700 N N . ARG A 1 94 ? 0.323 9.780 -0.293 1.00 97.50 94 ARG A N 1
ATOM 701 C CA . ARG A 1 94 ? -0.910 9.066 0.074 1.00 97.50 94 ARG A CA 1
ATOM 702 C C . ARG A 1 94 ? -0.677 7.989 1.129 1.00 97.50 94 ARG A C 1
ATOM 704 O O . ARG A 1 94 ? -1.506 7.865 2.027 1.00 97.50 94 ARG A O 1
ATOM 711 N N . ALA A 1 95 ? 0.453 7.287 1.096 1.00 97.38 95 ALA A N 1
ATOM 712 C CA . ALA A 1 95 ? 0.842 6.364 2.161 1.00 97.38 95 ALA A CA 1
ATOM 713 C C . ALA A 1 95 ? 0.951 7.093 3.516 1.00 97.38 95 ALA A C 1
ATOM 715 O O . ALA A 1 95 ? 0.407 6.632 4.519 1.00 97.38 95 ALA A O 1
ATOM 716 N N . ASP A 1 96 ? 1.539 8.295 3.533 1.00 97.19 96 ASP A N 1
ATOM 717 C CA . ASP A 1 96 ? 1.599 9.138 4.735 1.00 97.19 96 ASP A CA 1
ATOM 718 C C . ASP A 1 96 ? 0.220 9.610 5.208 1.00 97.19 96 ASP A C 1
ATOM 720 O O . ASP A 1 96 ? -0.020 9.734 6.409 1.00 97.19 96 ASP A O 1
ATOM 724 N N . GLN A 1 97 ? -0.713 9.873 4.290 1.00 97.31 97 GLN A N 1
ATOM 725 C CA . GLN A 1 97 ? -2.094 10.198 4.656 1.00 97.31 97 GLN A CA 1
ATOM 726 C C . GLN A 1 97 ? -2.806 9.013 5.319 1.00 97.31 97 GLN A C 1
ATOM 728 O O . GLN A 1 97 ? -3.496 9.217 6.319 1.00 97.31 97 GLN A O 1
ATOM 733 N N . VAL A 1 98 ? -2.624 7.795 4.803 1.00 97.31 98 VAL A N 1
ATOM 734 C CA . VAL A 1 98 ? -3.204 6.575 5.386 1.00 97.31 98 VAL A CA 1
ATOM 735 C C . VAL A 1 98 ? -2.655 6.329 6.792 1.00 97.31 98 VAL A C 1
ATOM 737 O O . VAL A 1 98 ? -3.436 6.091 7.714 1.00 97.31 98 VAL A O 1
ATOM 740 N N . ASP A 1 99 ? -1.344 6.465 6.996 1.00 96.25 99 ASP A N 1
ATOM 741 C CA . ASP A 1 99 ? -0.745 6.270 8.321 1.00 96.25 99 ASP A CA 1
ATOM 742 C C . ASP A 1 99 ? -1.168 7.343 9.325 1.00 96.25 99 ASP A C 1
ATOM 744 O O . ASP A 1 99 ? -1.487 7.021 10.471 1.00 96.25 99 ASP A O 1
ATOM 748 N N . ARG A 1 100 ? -1.271 8.610 8.903 1.00 96.81 100 ARG A N 1
ATOM 749 C CA . ARG A 1 100 ? -1.853 9.660 9.755 1.00 96.81 100 ARG A CA 1
ATOM 750 C C . ARG A 1 100 ? -3.295 9.338 10.137 1.00 96.81 100 ARG A C 1
ATOM 752 O O . ARG A 1 100 ? -3.670 9.516 11.293 1.00 96.81 100 ARG A O 1
ATOM 759 N N . ALA A 1 101 ? -4.099 8.833 9.200 1.00 96.44 101 ALA A N 1
ATOM 760 C CA . ALA A 1 101 ? -5.466 8.419 9.496 1.00 96.44 101 ALA A CA 1
ATOM 761 C C . ALA A 1 101 ? -5.502 7.273 10.523 1.00 96.44 101 ALA A C 1
ATOM 763 O O . ALA A 1 101 ? -6.325 7.315 11.437 1.00 96.44 101 ALA A O 1
ATOM 764 N N . LE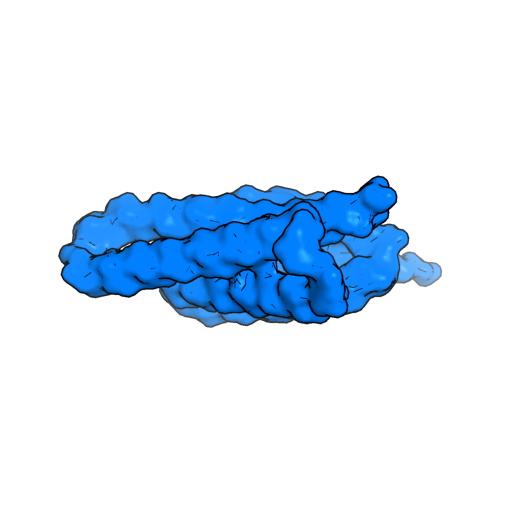U A 1 102 ? -4.594 6.292 10.429 1.00 95.50 102 LEU A N 1
ATOM 765 C CA . LEU A 1 102 ? -4.461 5.230 11.434 1.00 95.50 102 LEU A CA 1
ATOM 766 C C . LEU A 1 102 ? -4.070 5.774 12.811 1.00 95.50 102 LEU A C 1
ATOM 768 O O . LEU A 1 102 ? -4.662 5.367 13.808 1.00 95.50 102 LEU A O 1
ATOM 772 N N . GLN A 1 103 ? -3.105 6.691 12.880 1.00 95.44 103 GLN A N 1
ATOM 773 C CA . GLN A 1 103 ? -2.684 7.310 14.142 1.00 95.44 103 GLN A CA 1
ATOM 774 C C . GLN A 1 103 ? -3.838 8.070 14.801 1.00 95.44 103 GLN A C 1
ATOM 776 O O . GLN A 1 103 ? -4.121 7.870 15.979 1.00 95.44 103 GLN A O 1
ATOM 781 N N . ILE A 1 104 ? -4.574 8.876 14.029 1.00 96.38 104 ILE A N 1
ATOM 782 C CA . ILE A 1 104 ? -5.771 9.571 14.523 1.00 96.38 104 ILE A CA 1
ATOM 783 C C . ILE A 1 104 ? -6.797 8.555 15.032 1.00 96.38 104 ILE A C 1
ATOM 785 O O . ILE A 1 104 ? -7.362 8.740 16.111 1.00 96.38 104 ILE A O 1
ATOM 789 N N . LEU A 1 105 ? -7.017 7.468 14.287 1.00 94.75 105 LEU A N 1
ATOM 790 C CA . LEU A 1 105 ? -7.978 6.428 14.640 1.00 94.75 105 LEU A CA 1
ATOM 791 C C . LEU A 1 105 ? -7.657 5.761 15.986 1.00 94.75 105 LEU A C 1
ATOM 793 O O . LEU A 1 105 ? -8.575 5.486 16.758 1.00 94.75 105 LEU A O 1
ATOM 797 N N . GLN A 1 106 ? -6.379 5.536 16.300 1.00 92.75 106 GLN A N 1
ATOM 798 C CA . GLN A 1 106 ? -5.951 4.909 17.560 1.00 92.75 106 GLN A CA 1
ATOM 799 C C . GLN A 1 106 ? -6.386 5.699 18.802 1.00 92.75 106 GLN A C 1
ATOM 801 O O . GLN A 1 106 ? -6.634 5.099 19.849 1.00 92.75 106 GLN A O 1
ATOM 806 N N . HIS A 1 107 ? -6.548 7.017 18.679 1.00 94.62 107 HIS A N 1
ATOM 807 C CA . HIS A 1 107 ? -7.012 7.891 19.758 1.00 94.62 107 HIS A CA 1
ATOM 808 C C . HIS A 1 107 ? -8.540 8.053 19.809 1.00 94.62 107 HIS A C 1
ATOM 810 O O . HIS A 1 107 ? -9.064 8.704 20.712 1.00 94.62 107 HIS A O 1
ATOM 816 N N . GLN A 1 108 ? -9.276 7.459 18.865 1.00 94.44 108 GLN A N 1
ATOM 817 C CA . GLN A 1 108 ? -10.737 7.500 18.840 1.00 94.44 108 GLN A CA 1
ATOM 818 C C . GLN A 1 108 ? -11.359 6.408 19.722 1.00 94.44 108 GLN A C 1
ATOM 820 O O . GLN A 1 108 ? -10.760 5.350 19.925 1.00 94.44 108 GLN A O 1
ATOM 825 N N . PRO A 1 109 ? -12.609 6.582 20.189 1.00 95.94 109 PRO A N 1
ATOM 826 C CA . PRO A 1 109 ? -13.345 5.517 20.864 1.00 95.94 109 PRO A CA 1
ATOM 827 C C . PRO A 1 109 ? -13.481 4.267 19.984 1.00 95.94 109 PRO A C 1
ATOM 829 O O . PRO A 1 109 ? -13.734 4.370 18.784 1.00 95.94 109 PRO A O 1
ATOM 832 N N . ARG A 1 110 ? -13.438 3.066 20.581 1.00 93.31 110 ARG A N 1
ATOM 833 C CA . ARG A 1 110 ? -13.523 1.775 19.854 1.00 93.31 110 ARG A CA 1
ATOM 834 C C . ARG A 1 110 ? -14.695 1.669 18.868 1.00 93.31 110 ARG A C 1
ATOM 836 O O . ARG A 1 110 ? -14.578 1.003 17.843 1.00 93.31 110 ARG A O 1
ATOM 843 N N . LYS A 1 111 ? -15.832 2.311 19.160 1.00 94.44 111 LYS A N 1
ATOM 844 C CA . LYS A 1 111 ? -16.991 2.356 18.251 1.00 94.44 111 LYS A CA 1
ATOM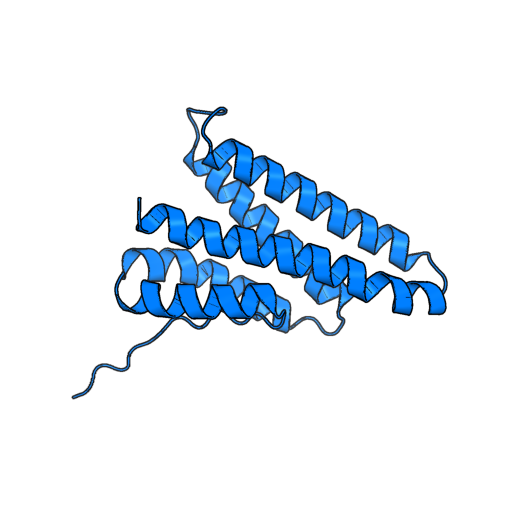 845 C C . LYS A 1 111 ? -16.663 3.093 16.946 1.00 94.44 111 LYS A C 1
ATOM 847 O O . LYS A 1 111 ? -17.020 2.605 15.879 1.00 94.44 111 LYS A O 1
ATOM 852 N N . MET A 1 112 ? -15.956 4.219 17.040 1.00 92.31 112 MET A N 1
ATOM 853 C CA . MET A 1 112 ? -15.473 4.986 15.887 1.00 92.31 112 MET A CA 1
ATOM 854 C C . MET A 1 112 ? -14.333 4.260 15.169 1.00 92.31 112 MET A C 1
ATOM 856 O O . MET A 1 112 ? -14.287 4.262 13.943 1.00 92.31 112 MET A O 1
ATOM 860 N N . GLN A 1 113 ? -13.466 3.562 15.914 1.00 92.94 113 GLN A N 1
ATOM 861 C CA . GLN A 1 113 ? -12.428 2.710 15.325 1.00 92.94 113 GLN A CA 1
ATOM 862 C C . GLN A 1 113 ? -13.029 1.692 14.354 1.00 92.94 113 GLN A C 1
ATOM 864 O O . GLN A 1 113 ? -12.660 1.642 13.183 1.00 92.94 113 GLN A O 1
ATOM 869 N N . LYS A 1 114 ? -14.037 0.943 14.816 1.00 91.88 114 LYS A N 1
ATOM 870 C CA . LYS A 1 114 ? -14.717 -0.075 14.004 1.00 91.88 114 LYS A CA 1
ATOM 871 C C . LYS A 1 114 ? -15.428 0.491 12.772 1.00 91.88 114 LYS A C 1
ATOM 873 O O . LYS A 1 114 ? -15.506 -0.212 11.770 1.00 91.88 114 LYS A O 1
ATOM 878 N N . SER A 1 115 ? -15.955 1.716 12.830 1.00 93.75 115 SER A N 1
ATOM 879 C CA . SER A 1 115 ? -16.671 2.313 11.695 1.00 93.75 115 SER A CA 1
ATOM 880 C C . SER A 1 115 ? -15.744 2.960 10.665 1.00 93.75 115 SER A C 1
ATOM 882 O O . SER A 1 115 ? -16.055 2.936 9.476 1.00 93.75 115 SER A O 1
ATOM 884 N N . GLN A 1 116 ? -14.606 3.519 11.085 1.00 93.94 116 GLN A N 1
ATOM 885 C CA . GLN A 1 116 ? -13.690 4.233 10.187 1.00 93.94 116 GLN A CA 1
ATOM 886 C C . GLN A 1 116 ? -12.571 3.343 9.631 1.00 93.94 116 GLN A C 1
ATOM 888 O O . GLN A 1 116 ? -12.103 3.589 8.519 1.00 93.94 116 GLN A O 1
ATOM 893 N N . LEU A 1 117 ? -12.173 2.282 10.341 1.00 95.00 117 LEU A N 1
ATOM 894 C CA . LEU A 1 117 ? -11.137 1.349 9.886 1.00 95.00 117 LEU A CA 1
ATOM 895 C C . LEU A 1 117 ? -11.391 0.778 8.475 1.00 95.00 117 LEU A C 1
ATOM 897 O O . LEU A 1 117 ? -10.448 0.768 7.684 1.00 95.00 117 LEU A O 1
ATOM 901 N N . PRO A 1 118 ? -12.621 0.372 8.087 1.00 95.06 118 PRO A N 1
ATOM 902 C CA . PRO A 1 118 ? -12.887 -0.097 6.726 1.00 95.06 118 PRO A CA 1
ATOM 903 C C . PRO A 1 118 ? -12.599 0.957 5.651 1.00 95.06 118 PRO A C 1
ATOM 905 O O . PRO A 1 118 ? -12.136 0.618 4.565 1.00 95.06 118 PRO A O 1
ATOM 908 N N . ARG A 1 119 ? -12.824 2.243 5.953 1.00 95.06 119 ARG A N 1
ATOM 909 C CA . ARG A 1 119 ? -12.536 3.341 5.022 1.00 95.06 119 ARG A CA 1
ATOM 910 C C . ARG A 1 119 ? -11.033 3.514 4.822 1.00 95.06 119 ARG A C 1
ATOM 912 O O . ARG A 1 119 ? -10.590 3.659 3.688 1.00 95.06 119 ARG A O 1
ATOM 919 N N . ILE A 1 120 ? -10.254 3.451 5.901 1.00 95.94 120 ILE A N 1
ATOM 920 C CA . ILE A 1 120 ? -8.786 3.508 5.826 1.00 95.94 120 ILE A CA 1
ATOM 921 C C . ILE A 1 120 ? -8.246 2.283 5.074 1.00 95.94 120 ILE A C 1
ATOM 923 O O . ILE A 1 120 ? -7.379 2.418 4.214 1.00 95.94 120 ILE A O 1
ATOM 927 N N . ALA A 1 121 ? -8.807 1.099 5.332 1.00 94.44 121 ALA A N 1
ATOM 928 C CA . ALA A 1 121 ? -8.455 -0.120 4.611 1.00 94.44 121 ALA A CA 1
ATOM 929 C C . ALA A 1 121 ? -8.741 -0.011 3.105 1.00 94.44 121 ALA A C 1
ATOM 931 O O . ALA A 1 121 ? -7.925 -0.463 2.311 1.00 94.44 121 ALA A O 1
ATOM 932 N N . ALA A 1 122 ? -9.852 0.613 2.704 1.00 94.44 122 ALA A N 1
ATOM 933 C CA . ALA A 1 122 ? -10.166 0.844 1.294 1.00 94.44 122 ALA A CA 1
ATOM 934 C C . ALA A 1 122 ? -9.186 1.828 0.630 1.00 94.44 122 ALA A C 1
ATOM 936 O O . ALA A 1 122 ? -8.783 1.610 -0.508 1.00 94.44 122 ALA A O 1
ATOM 937 N N . MET A 1 123 ? -8.751 2.877 1.340 1.00 95.44 123 MET A N 1
ATOM 938 C CA . MET A 1 123 ? -7.706 3.783 0.841 1.00 95.44 123 MET A CA 1
ATOM 939 C C . MET A 1 123 ? -6.382 3.043 0.617 1.00 95.44 123 MET A C 1
ATOM 941 O O . MET A 1 123 ? -5.730 3.244 -0.407 1.00 95.44 123 MET A O 1
ATOM 945 N N . ALA A 1 124 ? -6.011 2.167 1.554 1.00 94.88 124 ALA A N 1
ATOM 946 C CA . ALA A 1 124 ? -4.823 1.330 1.440 1.00 94.88 124 ALA A CA 1
ATOM 947 C C . ALA A 1 124 ? -4.935 0.314 0.291 1.00 94.88 124 ALA A C 1
ATOM 949 O O . ALA A 1 124 ? -3.989 0.178 -0.478 1.00 94.88 124 ALA A O 1
ATOM 950 N N . ASP A 1 125 ? -6.083 -0.357 0.143 1.00 94.75 125 ASP A N 1
ATOM 951 C CA . ASP A 1 125 ? -6.353 -1.302 -0.951 1.00 94.75 125 ASP A CA 1
ATOM 952 C C . ASP A 1 125 ? -6.201 -0.632 -2.319 1.00 94.75 125 ASP A C 1
ATOM 954 O O . ASP A 1 125 ? -5.450 -1.117 -3.162 1.00 94.75 125 ASP A O 1
ATOM 958 N N . SER A 1 126 ? -6.840 0.525 -2.515 1.00 94.88 126 SER A N 1
ATOM 959 C CA . SER A 1 126 ? -6.736 1.285 -3.763 1.00 94.88 126 SER A CA 1
ATOM 960 C C . SER A 1 126 ? -5.301 1.707 -4.069 1.00 94.88 126 SER A C 1
ATOM 962 O O . SER A 1 126 ? -4.865 1.586 -5.209 1.00 94.88 126 SER A O 1
ATOM 964 N N . LEU A 1 127 ? -4.551 2.175 -3.065 1.00 95.25 127 LEU A N 1
ATOM 965 C CA . LEU A 1 127 ? -3.165 2.596 -3.269 1.00 95.25 127 LEU A CA 1
ATOM 966 C C . LEU A 1 127 ? -2.250 1.412 -3.602 1.00 95.25 127 LEU A C 1
ATOM 968 O O . LEU A 1 127 ? -1.414 1.515 -4.493 1.00 95.25 127 LEU A O 1
ATOM 972 N N . VAL A 1 128 ? -2.420 0.277 -2.920 1.00 92.88 128 VAL A N 1
ATOM 973 C CA . VAL A 1 128 ? -1.672 -0.945 -3.239 1.00 92.88 128 VAL A CA 1
ATOM 974 C C . VAL A 1 128 ? -2.019 -1.431 -4.645 1.00 92.88 128 VAL A C 1
ATOM 976 O O . VAL A 1 128 ? -1.117 -1.801 -5.389 1.00 92.88 128 VAL A O 1
ATOM 979 N N . ALA A 1 129 ? -3.299 -1.422 -5.021 1.00 92.00 129 ALA A N 1
ATOM 980 C CA . ALA A 1 129 ? -3.728 -1.799 -6.362 1.00 92.00 129 ALA A CA 1
ATOM 981 C C . ALA A 1 129 ? -3.073 -0.913 -7.428 1.00 92.00 129 ALA A C 1
ATOM 983 O O . ALA A 1 129 ? -2.549 -1.439 -8.399 1.00 92.00 129 ALA A O 1
ATOM 984 N N . GLU A 1 130 ? -3.035 0.402 -7.217 1.00 92.69 130 GLU A N 1
ATOM 985 C CA . GLU A 1 130 ? -2.406 1.339 -8.150 1.00 92.69 130 GLU A CA 1
ATOM 986 C C . GLU A 1 130 ? -0.905 1.083 -8.328 1.00 92.69 130 GLU A C 1
ATOM 988 O O . GLU A 1 130 ? -0.435 1.001 -9.459 1.00 92.69 130 GLU A O 1
ATOM 993 N N . VAL A 1 131 ? -0.168 0.884 -7.231 1.00 90.75 131 VAL A N 1
ATOM 994 C CA . VAL A 1 131 ? 1.267 0.549 -7.281 1.00 90.75 131 VAL A CA 1
ATOM 995 C C . VAL A 1 131 ? 1.503 -0.784 -7.989 1.00 90.75 131 VAL A C 1
ATOM 997 O O . VAL A 1 131 ? 2.508 -0.963 -8.665 1.00 90.75 131 VAL A O 1
ATOM 1000 N N . LEU A 1 132 ? 0.598 -1.752 -7.835 1.00 87.38 132 LEU A N 1
ATOM 1001 C CA . LEU A 1 132 ? 0.692 -3.014 -8.565 1.00 87.38 132 LEU A CA 1
ATOM 1002 C C . LEU A 1 132 ? 0.389 -2.845 -10.055 1.00 87.38 132 LEU A C 1
ATOM 1004 O O . LEU A 1 132 ? 1.024 -3.513 -10.865 1.00 87.38 132 LEU A O 1
ATOM 1008 N N . THR A 1 133 ? -0.550 -1.969 -10.413 1.00 87.31 133 THR A N 1
ATOM 1009 C CA . THR A 1 133 ? -0.903 -1.687 -11.809 1.00 87.31 133 THR A CA 1
ATOM 1010 C C . THR A 1 133 ? 0.226 -0.967 -12.533 1.00 87.31 133 THR A C 1
ATOM 1012 O O . THR A 1 133 ? 0.557 -1.354 -13.646 1.00 87.31 133 THR A O 1
ATOM 1015 N N . SER A 1 134 ? 0.888 0.007 -11.903 1.00 84.81 134 SER A N 1
ATOM 1016 C CA . SER A 1 134 ? 2.001 0.722 -12.546 1.00 84.81 134 SER A CA 1
ATOM 1017 C C . SER A 1 134 ? 3.161 -0.202 -12.931 1.00 84.81 134 SER A C 1
ATOM 1019 O O . SER A 1 134 ? 3.869 0.054 -13.895 1.00 84.81 134 SER A O 1
ATOM 1021 N N . LEU A 1 135 ? 3.342 -1.307 -12.198 1.00 75.00 135 LEU A N 1
ATOM 1022 C CA . LEU A 1 135 ? 4.343 -2.333 -12.511 1.00 75.00 135 LEU A CA 1
ATOM 1023 C C . LEU A 1 135 ? 3.979 -3.173 -13.743 1.00 75.00 135 LEU A C 1
ATOM 1025 O O . LEU A 1 135 ? 4.845 -3.864 -14.276 1.00 75.00 135 LEU A O 1
ATOM 1029 N N . ILE A 1 136 ? 2.710 -3.162 -14.157 1.00 71.50 136 ILE A N 1
ATOM 1030 C CA . ILE A 1 136 ? 2.249 -3.757 -15.414 1.00 71.50 136 ILE A CA 1
ATOM 1031 C C . ILE A 1 136 ? 2.465 -2.768 -16.560 1.00 71.50 136 ILE A C 1
ATOM 1033 O O . ILE A 1 136 ? 3.009 -3.154 -17.589 1.00 71.50 136 ILE A O 1
ATOM 1037 N N . ASP A 1 137 ? 2.079 -1.505 -16.371 1.00 70.56 137 ASP A N 1
ATOM 1038 C CA . ASP A 1 137 ? 2.135 -0.493 -17.433 1.00 70.56 137 ASP A CA 1
ATOM 1039 C C . ASP A 1 137 ? 3.576 -0.235 -17.921 1.00 70.56 137 ASP A C 1
ATOM 1041 O O . ASP A 1 137 ? 3.790 -0.036 -19.112 1.00 70.56 137 ASP A O 1
ATOM 1045 N N . GLU A 1 138 ? 4.582 -0.334 -17.042 1.00 61.34 138 GLU A N 1
ATOM 1046 C CA . GLU A 1 138 ? 6.011 -0.262 -17.414 1.00 61.34 138 GLU A CA 1
ATOM 1047 C C . GLU A 1 138 ? 6.490 -1.391 -18.352 1.00 61.34 138 GLU A C 1
ATOM 1049 O O . GLU A 1 138 ? 7.592 -1.319 -18.887 1.00 61.34 138 GLU A O 1
ATOM 1054 N N . VAL A 1 139 ? 5.722 -2.472 -18.497 1.00 56.91 139 VAL A N 1
ATOM 1055 C CA . VAL A 1 139 ? 6.114 -3.678 -19.252 1.00 56.91 139 VAL A CA 1
ATOM 1056 C C . VAL A 1 139 ? 5.491 -3.701 -20.633 1.00 56.91 139 VAL A C 1
ATOM 1058 O O . VAL A 1 139 ? 6.066 -4.268 -21.561 1.00 56.91 139 VAL A O 1
ATOM 1061 N N . GLU A 1 140 ? 4.272 -3.179 -20.734 1.00 53.44 140 GLU A N 1
ATOM 1062 C CA . GLU A 1 140 ? 3.519 -3.135 -21.983 1.00 53.44 140 GLU A CA 1
ATOM 1063 C C . GLU A 1 140 ? 3.858 -1.897 -22.830 1.00 53.44 140 GLU A C 1
ATOM 1065 O O . GLU A 1 140 ? 3.573 -1.907 -24.028 1.00 53.44 140 GLU A O 1
ATOM 1070 N N . GLY A 1 141 ? 4.462 -0.862 -22.227 1.00 46.97 141 GLY A N 1
ATOM 1071 C CA . GLY A 1 141 ? 4.989 0.328 -22.911 1.00 46.97 141 GLY A CA 1
ATOM 1072 C C . GLY A 1 141 ? 6.408 0.150 -23.435 1.00 46.97 141 GLY A C 1
ATOM 1073 O O . GLY A 1 141 ? 6.666 0.646 -24.556 1.00 46.97 141 GLY A O 1
#

Foldseek 3Di:
DDDPLPQLQQDAPFDLLNVLSVVLSVVCSVPVVLVVVCVVVSVQSVVLVVDPDLLSSLLSLLVSLLVLLVVQCVVPVPCCPDPSNVVSVVLNVLSVVLNVVSVVLVPDDPVSVVVCSVVSSVSSSVSSSVSSVVSVVVVVD